Protein AF-A0A151IDG9-F1 (afdb_monomer)

Foldseek 3Di:
DVVVPVVVVVVVVVVVVVCVVVVVVVPPPPQADPVRDGPVVVVVVVVVVVVVVVVVVPDDDPDDDDVVVVVCVVPDDDDDPLRVLQVVCVVPPDDDDVNVVVNVVSD

Nearest PDB structures (foldseek):
  6axg-assembly1_A  TM=7.063E-01  e=1.503E+00  Homo sapiens
  6axg-assembly5_I  TM=5.667E-01  e=9.723E-01  Homo sapiens

pLDDT: mean 75.85, std 20.35, range [29.95, 96.38]

Solvent-accessible surface area (backbone atoms only — not comparable to full-atom values): 6541 Å² total; per-residue (Å²): 117,88,69,51,64,78,47,43,57,54,54,51,49,52,48,57,60,68,47,42,79,51,49,68,59,64,49,68,78,60,30,46,41,99,85,70,45,74,32,61,69,52,47,49,58,47,51,50,57,54,48,55,52,51,54,61,71,66,59,77,76,95,63,88,86,55,67,68,61,52,52,54,56,76,68,49,84,84,71,51,75,61,57,49,51,50,54,48,42,73,78,51,66,61,89,49,69,72,45,49,51,51,56,59,76,68,108

InterPro domains:
  IPR008937 Ras-like guanine nucleotide exchange factor [PTHR23113] (31-100)
  IPR023578 Ras guanine nucleotide exchange factor domain superfamily [SSF48366] (33-105)
  IPR036964 Ras guanine-nucleotide exchange factor, catalytic domain superfamily [G3DSA:1.10.840.10] (13-106)

Mean predicted aligned error: 11.33 Å

Secondary structure (DSSP, 8-state):
-TTTHHHHHHHHHHHHHHSHHHHHHHHHTTSB-TTS-B-HHHHHHHHHHHHHHHHHHHPPP-S---HHHHHHHHTS----HHHHHHHHHHHS---SHHHHHHHHHT-

Radius of gyration: 21.86 Å; Cα contacts (8 Å, |Δi|>4): 27; chains: 1; bounding box: 41×47×49 Å

Organism: NCBI:txid456900

Structure (mmCIF, N/CA/C/O backbone):
data_AF-A0A151IDG9-F1
#
_entry.id   AF-A0A151IDG9-F1
#
loop_
_atom_site.group_PDB
_atom_site.id
_atom_site.type_symbol
_atom_site.label_atom_id
_atom_site.label_alt_id
_atom_site.label_comp_id
_atom_site.label_asym_id
_atom_site.label_entity_id
_atom_site.label_seq_id
_atom_site.pdbx_PDB_ins_code
_atom_site.Cartn_x
_atom_site.Cartn_y
_atom_site.Cartn_z
_atom_site.occupancy
_atom_site.B_iso_or_equiv
_atom_site.auth_seq_id
_atom_site.auth_comp_id
_atom_site.auth_asym_id
_atom_site.auth_atom_id
_atom_site.pdbx_PDB_model_num
ATOM 1 N N . MET A 1 1 ? 0.606 -13.137 7.776 1.00 33.97 1 MET A N 1
ATOM 2 C CA . MET A 1 1 ? 1.666 -12.263 7.224 1.00 33.97 1 MET A CA 1
ATOM 3 C C . MET A 1 1 ? 1.915 -12.441 5.723 1.00 33.97 1 MET A C 1
ATOM 5 O O . MET A 1 1 ? 1.900 -11.435 5.036 1.00 33.97 1 MET A O 1
ATOM 9 N N . ALA A 1 2 ? 2.037 -13.650 5.155 1.00 31.14 2 ALA A N 1
ATOM 10 C CA . ALA A 1 2 ? 2.364 -13.825 3.720 1.00 31.14 2 ALA A CA 1
ATOM 11 C C . ALA A 1 2 ? 1.308 -13.350 2.680 1.00 31.14 2 ALA A C 1
ATOM 13 O O . ALA A 1 2 ? 1.574 -13.381 1.481 1.00 31.14 2 ALA A O 1
ATOM 14 N N . LEU A 1 3 ? 0.116 -12.917 3.110 1.00 29.95 3 LEU A N 1
ATOM 15 C CA . LEU A 1 3 ? -0.919 -12.346 2.232 1.00 29.95 3 LEU A CA 1
ATOM 16 C C . LEU A 1 3 ? -0.805 -10.823 2.054 1.00 29.95 3 LEU A C 1
ATOM 18 O O . LEU A 1 3 ? -1.412 -10.297 1.129 1.00 29.95 3 LEU A O 1
ATOM 22 N N . PHE A 1 4 ? -0.032 -10.123 2.894 1.00 31.25 4 PHE A N 1
ATOM 23 C CA . PHE A 1 4 ? 0.077 -8.661 2.827 1.00 31.25 4 PHE A CA 1
ATOM 24 C C . PHE A 1 4 ? 0.910 -8.193 1.621 1.00 31.25 4 PHE A C 1
ATOM 26 O O . PHE A 1 4 ? 0.440 -7.350 0.865 1.00 31.25 4 PHE A O 1
ATOM 33 N N . ASP A 1 5 ? 2.081 -8.785 1.353 1.00 36.97 5 ASP A N 1
ATOM 34 C CA . ASP A 1 5 ? 2.979 -8.316 0.276 1.00 36.97 5 ASP A CA 1
ATOM 35 C C . ASP A 1 5 ? 2.382 -8.434 -1.133 1.00 36.97 5 ASP A C 1
ATOM 37 O O . ASP A 1 5 ? 2.501 -7.523 -1.954 1.00 36.97 5 ASP A O 1
ATOM 41 N N . ARG A 1 6 ? 1.684 -9.539 -1.428 1.00 42.84 6 ARG A N 1
ATOM 42 C CA . ARG A 1 6 ? 1.067 -9.753 -2.751 1.00 42.84 6 ARG A CA 1
ATOM 43 C C . ARG A 1 6 ? -0.201 -8.906 -2.969 1.00 42.84 6 ARG A C 1
ATOM 45 O O . ARG A 1 6 ? -0.712 -8.860 -4.082 1.00 42.84 6 ARG A O 1
ATOM 52 N N . TYR A 1 7 ? -0.674 -8.219 -1.930 1.00 36.56 7 TYR A N 1
ATOM 53 C CA . TYR A 1 7 ? -1.791 -7.274 -1.967 1.00 36.56 7 TYR A CA 1
ATOM 54 C C . TYR A 1 7 ? -1.339 -5.817 -1.934 1.00 36.56 7 TYR A C 1
ATOM 56 O O . TYR A 1 7 ? -1.854 -4.996 -2.696 1.00 36.56 7 TYR A O 1
ATOM 64 N N . LEU A 1 8 ? -0.301 -5.519 -1.148 1.00 39.78 8 LEU A N 1
ATOM 65 C CA . LEU A 1 8 ? 0.428 -4.263 -1.256 1.00 39.78 8 LEU A C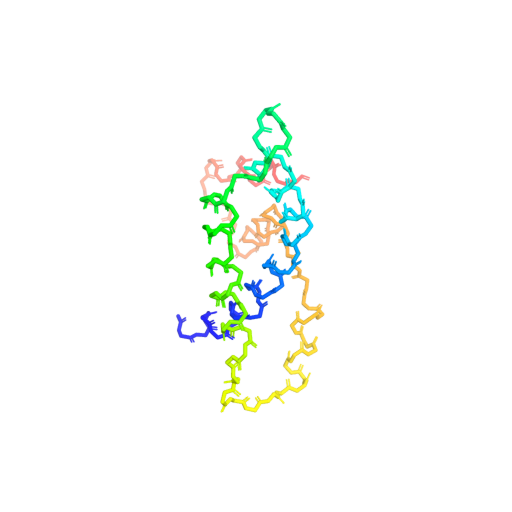A 1
ATOM 66 C C . LEU A 1 8 ? 0.949 -4.052 -2.677 1.00 39.78 8 LEU A C 1
ATOM 68 O O . LEU A 1 8 ? 0.988 -2.914 -3.100 1.00 39.78 8 LEU A O 1
ATOM 72 N N . GLY A 1 9 ? 1.249 -5.089 -3.464 1.00 41.22 9 GLY A N 1
ATOM 73 C CA . GLY A 1 9 ? 1.568 -4.913 -4.887 1.00 41.22 9 GLY A CA 1
ATOM 74 C C . GLY A 1 9 ? 0.535 -4.080 -5.671 1.00 41.22 9 GLY A C 1
ATOM 75 O O . GLY A 1 9 ? 0.928 -3.260 -6.494 1.00 41.22 9 GLY A O 1
ATOM 76 N N . ALA A 1 10 ? -0.767 -4.223 -5.386 1.00 41.88 10 ALA A N 1
ATOM 77 C CA . ALA A 1 10 ? -1.815 -3.405 -6.003 1.00 41.88 10 ALA A CA 1
ATOM 78 C C . ALA A 1 10 ? -1.939 -2.028 -5.330 1.00 41.88 10 ALA A C 1
ATOM 80 O O . ALA A 1 10 ? -1.918 -1.011 -6.018 1.00 41.88 10 ALA A O 1
ATOM 81 N N . CYS A 1 11 ? -1.974 -1.973 -3.993 1.00 39.47 11 CYS A N 1
ATOM 82 C CA . CYS A 1 11 ? -2.096 -0.704 -3.267 1.00 39.47 11 CYS A CA 1
ATOM 83 C C . CYS A 1 11 ? -0.872 0.209 -3.438 1.00 39.47 11 CYS A C 1
ATOM 85 O O . CYS A 1 11 ? -1.029 1.415 -3.519 1.00 39.47 11 CYS A O 1
ATOM 87 N N . VAL A 1 12 ? 0.344 -0.332 -3.534 1.00 43.41 12 VAL A N 1
ATOM 88 C CA . VAL A 1 12 ? 1.581 0.408 -3.837 1.00 43.41 12 VAL A CA 1
ATOM 89 C C . VAL A 1 12 ? 1.569 0.882 -5.287 1.00 43.41 12 VAL A C 1
ATOM 91 O O . VAL A 1 12 ? 2.028 1.985 -5.557 1.00 43.41 12 VAL A O 1
ATOM 94 N N . TYR A 1 13 ? 1.006 0.112 -6.222 1.00 47.25 13 TYR A N 1
ATOM 95 C CA . TYR A 1 13 ? 0.845 0.563 -7.605 1.00 47.25 13 TYR A CA 1
ATOM 96 C C . TYR A 1 13 ? -0.153 1.732 -7.703 1.00 47.25 13 TYR A C 1
ATOM 98 O O . TYR A 1 13 ? 0.162 2.747 -8.329 1.00 47.25 13 TYR A O 1
ATOM 106 N N . ASP A 1 14 ? -1.301 1.652 -7.022 1.00 42.62 14 ASP A N 1
ATOM 107 C CA . ASP A 1 14 ? -2.274 2.754 -6.933 1.00 42.62 14 ASP A CA 1
ATOM 108 C C . ASP A 1 14 ? -1.745 3.947 -6.121 1.00 42.62 14 ASP A C 1
ATOM 110 O O . ASP A 1 14 ? -1.946 5.091 -6.519 1.00 42.62 14 ASP A O 1
ATOM 114 N N . VAL A 1 15 ? -0.993 3.737 -5.036 1.00 44.66 15 VAL A N 1
ATOM 115 C CA . VAL A 1 15 ? -0.324 4.817 -4.286 1.00 44.66 15 VAL A CA 1
ATOM 116 C C . VAL A 1 15 ? 0.728 5.503 -5.157 1.00 44.66 15 VAL A C 1
ATOM 118 O O . VAL A 1 15 ? 0.702 6.719 -5.287 1.00 44.66 15 VAL A O 1
ATOM 121 N N . VAL A 1 16 ? 1.606 4.768 -5.845 1.00 46.81 16 VAL A N 1
ATOM 122 C CA . VAL A 1 16 ? 2.649 5.374 -6.695 1.00 46.81 16 VAL A CA 1
ATOM 123 C C . VAL A 1 16 ? 2.054 6.075 -7.925 1.00 46.81 16 VAL A C 1
ATOM 125 O O . VAL A 1 16 ? 2.553 7.129 -8.327 1.00 46.81 16 VAL A O 1
ATOM 128 N N . THR A 1 17 ? 0.960 5.566 -8.501 1.00 49.16 17 THR A N 1
ATOM 129 C CA . THR A 1 17 ? 0.262 6.250 -9.608 1.00 49.16 17 THR A CA 1
ATOM 130 C C . THR A 1 17 ? -0.614 7.420 -9.142 1.00 49.16 17 THR A C 1
ATOM 132 O O . THR A 1 17 ? -0.692 8.421 -9.852 1.00 49.16 17 THR A O 1
ATOM 135 N N . SER A 1 18 ? -1.187 7.388 -7.934 1.00 48.19 18 SER A N 1
ATOM 136 C CA . SER A 1 18 ? -1.915 8.527 -7.344 1.00 48.19 18 SER A CA 1
ATOM 137 C C . SER A 1 18 ? -1.000 9.596 -6.729 1.00 48.19 18 SER A C 1
ATOM 139 O O . SER A 1 18 ? -1.390 10.762 -6.675 1.00 48.19 18 SER A O 1
ATOM 141 N N . GLN A 1 19 ? 0.250 9.266 -6.375 1.00 44.94 19 GLN A N 1
ATOM 142 C CA . GLN A 1 19 ? 1.309 10.241 -6.068 1.00 44.94 19 GLN A CA 1
ATOM 143 C C . GLN A 1 19 ? 1.939 10.866 -7.332 1.00 44.94 19 GLN A C 1
ATOM 145 O O . GLN A 1 19 ? 2.626 11.887 -7.233 1.00 44.94 19 GLN A O 1
ATOM 150 N N . TRP A 1 20 ? 1.699 10.313 -8.528 1.00 52.84 20 TRP A N 1
ATOM 151 C CA . TRP A 1 20 ? 2.260 10.800 -9.800 1.00 52.84 20 TRP A CA 1
ATOM 152 C C . TRP A 1 20 ? 1.979 12.288 -10.133 1.00 52.84 20 TRP A C 1
ATOM 154 O O . TRP A 1 20 ? 2.878 12.946 -10.667 1.00 52.84 20 TRP A O 1
ATOM 164 N N . PRO A 1 21 ? 0.832 12.904 -9.760 1.00 46.84 21 PRO A N 1
ATOM 165 C CA . PRO A 1 21 ? 0.618 14.356 -9.869 1.00 46.84 21 PRO A CA 1
ATOM 166 C C . PRO A 1 21 ? 1.598 15.205 -9.033 1.00 46.84 21 PRO A C 1
ATOM 168 O O . PRO A 1 21 ? 1.701 16.422 -9.224 1.00 46.84 21 PRO A O 1
ATOM 171 N N . GLY A 1 22 ? 2.310 14.586 -8.085 1.00 44.81 22 GLY A N 1
ATOM 172 C CA . GLY A 1 22 ? 3.425 15.176 -7.348 1.00 44.81 22 GLY A CA 1
ATOM 173 C C . GLY A 1 22 ? 4.745 15.140 -8.121 1.00 44.81 22 GLY A C 1
ATOM 174 O O . GLY A 1 22 ? 5.515 16.098 -8.032 1.00 44.81 22 GLY A O 1
ATOM 175 N N . LEU A 1 23 ? 4.984 14.108 -8.943 1.00 50.72 23 LEU A N 1
ATOM 176 C CA . LEU A 1 23 ? 6.212 13.991 -9.737 1.00 50.72 23 LEU A CA 1
ATOM 177 C C . LEU A 1 23 ? 6.343 15.181 -10.696 1.00 50.72 23 LEU A C 1
ATOM 179 O O . LEU A 1 23 ? 7.366 15.854 -10.688 1.00 50.72 23 LEU A O 1
ATOM 183 N N . HIS A 1 24 ? 5.273 15.545 -11.412 1.00 51.78 24 HIS A N 1
ATOM 184 C CA . HIS A 1 24 ? 5.269 16.705 -12.317 1.00 51.78 24 HIS A CA 1
ATOM 185 C C . HIS A 1 24 ? 5.662 18.032 -11.630 1.00 51.78 24 HIS A C 1
ATOM 187 O O . HIS A 1 24 ? 6.304 18.879 -12.245 1.00 51.78 24 HIS A O 1
ATOM 193 N N . ARG A 1 25 ? 5.359 18.196 -10.331 1.00 48.56 25 ARG A N 1
ATOM 194 C CA . ARG A 1 25 ? 5.783 19.361 -9.526 1.00 48.56 25 ARG A CA 1
ATOM 195 C C . ARG A 1 25 ? 7.210 19.249 -8.979 1.00 48.56 25 ARG A C 1
ATOM 197 O O . ARG A 1 25 ? 7.899 20.264 -8.890 1.00 48.56 25 ARG A O 1
ATOM 204 N N . ALA A 1 26 ? 7.664 18.043 -8.639 1.00 48.47 26 ALA A N 1
ATOM 205 C CA . ALA A 1 26 ? 9.048 17.787 -8.233 1.00 48.47 26 ALA A CA 1
ATOM 206 C C . ALA A 1 26 ? 10.048 17.976 -9.394 1.00 48.47 26 ALA A C 1
ATOM 208 O O . ALA A 1 26 ? 11.201 18.342 -9.161 1.00 48.47 26 ALA A O 1
ATOM 209 N N . LEU A 1 27 ? 9.594 17.760 -10.633 1.00 52.00 27 LEU A N 1
ATOM 210 C CA . LEU A 1 27 ? 10.378 17.915 -11.858 1.00 52.00 27 LEU A CA 1
ATOM 211 C C . LEU A 1 27 ? 10.750 19.377 -12.163 1.00 52.00 27 LEU A C 1
ATOM 213 O O . LEU A 1 27 ? 11.915 19.677 -12.415 1.00 52.00 27 LEU A O 1
ATOM 217 N N . ASP A 1 28 ? 9.791 20.304 -12.144 1.00 56.31 28 ASP A N 1
ATOM 218 C CA . ASP A 1 28 ? 9.998 21.612 -12.788 1.00 56.31 28 ASP A CA 1
ATOM 219 C C . ASP A 1 28 ? 10.892 22.586 -11.986 1.00 56.31 28 ASP A C 1
ATOM 221 O O . ASP A 1 28 ? 11.643 23.373 -12.562 1.00 56.31 28 ASP A O 1
ATOM 225 N N . THR A 1 29 ? 10.887 22.509 -10.649 1.00 57.09 29 THR A N 1
ATOM 226 C CA . THR A 1 29 ? 11.540 23.521 -9.785 1.00 57.09 29 THR A CA 1
ATOM 227 C C . THR A 1 29 ? 13.008 23.257 -9.431 1.00 57.09 29 THR A C 1
ATOM 229 O O . THR A 1 29 ? 13.656 24.145 -8.882 1.00 57.09 29 THR A O 1
ATOM 232 N N . ARG A 1 30 ? 13.562 22.066 -9.713 1.00 66.75 30 ARG A N 1
ATOM 233 C CA . ARG A 1 30 ? 14.956 21.708 -9.340 1.00 66.75 30 ARG A CA 1
ATOM 234 C C .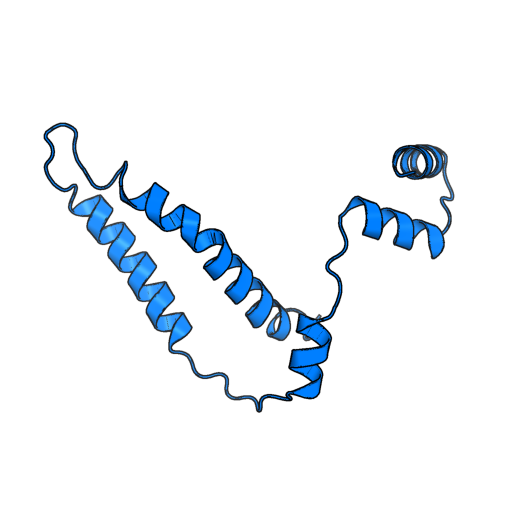 ARG A 1 30 ? 15.837 21.207 -10.488 1.00 66.75 30 ARG A C 1
ATOM 236 O O . ARG A 1 30 ? 17.030 20.988 -10.280 1.00 66.75 30 ARG A O 1
ATOM 243 N N . ILE A 1 31 ? 15.277 21.035 -11.686 1.00 75.00 31 ILE A N 1
ATOM 244 C CA . ILE A 1 31 ? 16.023 20.625 -12.889 1.00 75.00 31 ILE A CA 1
ATOM 245 C C . ILE A 1 31 ? 16.623 21.835 -13.622 1.00 75.00 31 ILE A C 1
ATOM 247 O O . ILE A 1 31 ? 17.566 21.674 -14.389 1.00 75.00 31 ILE A O 1
ATOM 251 N N . LYS A 1 32 ? 16.144 23.055 -13.358 1.00 82.06 32 LYS A N 1
ATOM 252 C CA . LYS A 1 32 ? 16.705 24.301 -13.900 1.00 82.06 32 LYS A CA 1
ATOM 253 C C . LYS A 1 32 ? 17.631 24.962 -12.875 1.00 82.06 32 LYS A C 1
ATOM 255 O O . LYS A 1 32 ? 17.306 25.052 -11.694 1.00 82.06 32 LYS A O 1
ATOM 260 N N . LEU A 1 33 ? 18.792 25.414 -13.335 1.00 85.38 33 LEU A N 1
ATOM 261 C CA . LEU A 1 33 ? 19.700 26.295 -12.605 1.00 85.38 33 LEU A CA 1
ATOM 262 C C . LEU A 1 33 ? 19.161 27.743 -12.623 1.00 85.38 33 LEU A C 1
ATOM 264 O O . LEU A 1 33 ? 18.363 28.079 -13.500 1.00 85.38 33 LEU A O 1
ATOM 268 N N . PRO A 1 34 ? 19.620 28.640 -11.726 1.00 87.19 34 PRO A N 1
ATOM 269 C CA . PRO A 1 34 ? 19.179 30.043 -11.704 1.00 87.19 34 PRO A CA 1
ATOM 270 C C . PRO A 1 34 ? 19.446 30.829 -13.001 1.00 87.19 34 PRO A C 1
ATOM 272 O O . PRO A 1 34 ? 18.785 31.827 -13.257 1.00 87.19 34 PRO A O 1
ATOM 275 N N . ASN A 1 35 ? 20.388 30.375 -13.834 1.00 87.19 35 ASN A N 1
ATOM 276 C CA . ASN A 1 35 ? 20.676 30.928 -15.164 1.00 87.19 35 ASN A CA 1
ATOM 277 C C . ASN A 1 35 ? 19.784 30.342 -16.285 1.00 87.19 35 ASN A C 1
ATOM 279 O O . ASN A 1 35 ? 20.059 30.557 -17.461 1.00 87.19 35 ASN A O 1
ATOM 283 N N . GLY A 1 36 ? 18.761 29.551 -15.944 1.00 83.38 36 GLY A N 1
ATOM 284 C CA . GLY A 1 36 ? 17.856 28.897 -16.894 1.00 83.38 36 GLY A CA 1
ATOM 285 C C . GLY A 1 36 ? 18.405 27.628 -17.559 1.00 83.38 36 GLY A C 1
ATOM 286 O O . GLY A 1 36 ? 17.644 26.923 -18.220 1.00 83.38 36 GLY A O 1
ATOM 287 N N . HIS A 1 37 ? 19.687 27.290 -17.377 1.00 86.94 37 HIS A N 1
ATOM 288 C CA . HIS A 1 37 ? 20.271 26.063 -17.931 1.00 86.94 37 HIS A CA 1
ATOM 289 C C . HIS A 1 37 ? 19.795 24.817 -17.171 1.00 86.94 37 HIS A C 1
ATOM 291 O O . HIS A 1 37 ? 19.406 24.884 -16.006 1.00 86.94 37 HIS A O 1
ATOM 297 N N . ILE A 1 38 ? 19.873 23.648 -17.809 1.00 87.50 38 ILE A N 1
ATOM 298 C CA . ILE A 1 38 ? 19.541 22.371 -17.167 1.00 87.50 38 ILE A CA 1
ATOM 299 C C . ILE A 1 38 ? 20.657 21.967 -16.192 1.00 87.50 38 ILE A C 1
ATOM 301 O O . ILE A 1 38 ? 21.837 21.927 -16.539 1.00 87.50 38 ILE A O 1
ATOM 305 N N . ASN A 1 39 ? 20.273 21.612 -14.968 1.00 88.19 39 ASN A N 1
ATOM 306 C CA . ASN A 1 39 ? 21.120 20.916 -14.011 1.00 88.19 39 ASN A CA 1
ATOM 307 C C . ASN A 1 39 ? 21.196 19.434 -14.409 1.00 88.19 39 ASN A C 1
ATOM 309 O O . ASN A 1 39 ? 20.345 18.629 -14.022 1.00 88.19 39 ASN A O 1
ATOM 313 N N . PHE A 1 40 ? 22.212 19.083 -15.200 1.00 87.25 40 PHE A N 1
ATOM 314 C CA . PHE A 1 40 ? 22.404 17.724 -15.714 1.00 87.25 40 PHE A CA 1
ATOM 315 C C . PHE A 1 40 ? 22.501 16.662 -14.613 1.00 87.25 40 PHE A C 1
ATOM 317 O O . PHE A 1 40 ? 21.948 15.582 -14.784 1.00 87.25 40 PHE A O 1
ATOM 324 N N . GLU A 1 41 ? 23.116 16.967 -13.466 1.00 87.44 41 GLU A N 1
ATOM 325 C CA . GLU A 1 41 ? 23.199 16.027 -12.340 1.00 87.44 41 GLU A CA 1
ATOM 326 C C . GLU A 1 41 ? 21.807 15.732 -11.763 1.00 87.44 41 GLU A C 1
ATOM 328 O O . GLU A 1 41 ? 21.444 14.574 -11.560 1.00 87.44 41 GLU A O 1
ATOM 333 N N . LYS A 1 42 ? 20.970 16.760 -11.565 1.00 84.50 42 LYS A N 1
ATOM 334 C CA . LYS A 1 42 ? 19.590 16.569 -11.083 1.00 84.50 42 LYS A CA 1
ATOM 335 C C . LYS A 1 42 ? 18.699 15.872 -12.107 1.00 84.50 42 LYS A C 1
ATOM 337 O O . LYS A 1 42 ? 17.913 15.007 -11.727 1.00 84.50 42 LYS A O 1
ATOM 342 N N . PHE A 1 43 ? 18.853 16.200 -13.387 1.00 84.56 43 PHE A N 1
ATOM 343 C CA . PHE A 1 43 ? 18.170 15.505 -14.476 1.00 84.56 43 PHE A CA 1
ATOM 344 C C . PHE A 1 43 ? 18.561 14.019 -14.540 1.00 84.56 43 PHE A C 1
ATOM 346 O O . PHE A 1 43 ? 17.699 13.155 -14.680 1.00 84.56 43 PHE A O 1
ATOM 353 N N . TRP A 1 44 ? 19.846 13.703 -14.374 1.00 85.50 44 TRP A N 1
ATOM 354 C CA . TRP A 1 44 ? 20.362 12.335 -14.407 1.00 85.50 44 TRP A CA 1
ATOM 355 C C . TRP A 1 44 ? 19.947 11.506 -13.185 1.00 85.50 44 TRP A C 1
ATOM 357 O O . TRP A 1 44 ? 19.553 10.349 -13.332 1.00 85.50 44 TRP A O 1
ATOM 367 N N . GLN A 1 45 ? 19.961 12.099 -11.985 1.00 83.06 45 GLN A N 1
ATOM 368 C CA . GLN A 1 45 ? 19.446 11.469 -10.761 1.00 83.06 45 GLN A CA 1
ATOM 369 C C . GLN A 1 45 ? 17.974 11.062 -10.912 1.00 83.06 45 GLN A C 1
ATOM 371 O O . GLN A 1 45 ? 17.611 9.932 -10.592 1.00 83.06 45 GLN A O 1
ATOM 376 N N . LEU A 1 46 ? 17.148 11.951 -11.467 1.00 81.12 46 LEU A N 1
ATOM 377 C CA . LEU A 1 46 ? 15.766 11.641 -11.817 1.00 81.12 46 LEU A CA 1
ATOM 378 C C . LEU A 1 46 ? 15.677 10.531 -12.875 1.00 81.12 46 LEU A C 1
ATOM 380 O O . LEU A 1 46 ? 14.885 9.605 -12.717 1.00 81.12 46 LEU A O 1
ATOM 384 N N . ALA A 1 47 ? 16.441 10.633 -13.967 1.00 79.69 47 ALA A N 1
ATOM 385 C CA . ALA A 1 47 ? 16.367 9.680 -15.073 1.00 79.69 47 ALA A CA 1
ATOM 386 C C . ALA A 1 47 ? 16.616 8.240 -14.595 1.00 79.69 47 ALA A C 1
ATOM 388 O O . ALA A 1 47 ? 15.928 7.323 -15.042 1.00 79.69 47 ALA A O 1
ATOM 389 N N . LYS A 1 48 ? 17.517 8.049 -13.620 1.00 82.06 48 LYS A N 1
ATOM 390 C CA . LYS A 1 48 ? 17.712 6.769 -12.919 1.00 82.06 48 LYS A CA 1
ATOM 391 C C . LYS A 1 48 ? 16.448 6.307 -12.189 1.00 82.06 48 LYS A C 1
ATOM 393 O O . LYS A 1 48 ? 15.954 5.229 -12.496 1.00 82.06 48 LYS A O 1
ATOM 398 N N . GLN A 1 49 ? 15.877 7.140 -11.315 1.00 78.88 49 GLN A N 1
ATOM 399 C CA . GLN A 1 49 ? 14.656 6.813 -10.556 1.00 78.88 49 GLN A CA 1
ATOM 400 C C . GLN A 1 49 ? 13.470 6.453 -11.469 1.00 78.88 49 GLN A C 1
ATOM 402 O O . GLN A 1 49 ? 12.736 5.501 -11.208 1.00 78.88 49 GLN A O 1
ATOM 407 N N . VAL A 1 50 ? 13.298 7.183 -12.576 1.00 79.12 50 VAL A N 1
ATOM 408 C CA . VAL A 1 50 ? 12.263 6.891 -13.580 1.00 79.12 50 VAL A CA 1
ATOM 409 C C . VAL A 1 50 ? 12.556 5.578 -14.313 1.00 79.12 50 VAL A C 1
ATOM 411 O O . VAL A 1 50 ? 11.634 4.804 -14.557 1.00 79.12 50 VAL A O 1
ATOM 414 N N . THR A 1 51 ? 13.821 5.287 -14.628 1.00 78.25 51 THR A N 1
ATOM 415 C CA . THR A 1 51 ? 14.224 4.030 -15.285 1.00 78.25 51 THR A CA 1
ATOM 416 C C . THR A 1 51 ? 13.997 2.817 -14.379 1.00 78.25 51 THR A C 1
ATOM 418 O O . THR A 1 51 ? 13.448 1.817 -14.837 1.00 78.25 51 THR A O 1
ATOM 421 N N . GLU A 1 52 ? 14.342 2.914 -13.093 1.00 78.25 52 GLU A N 1
ATOM 422 C CA . GLU A 1 52 ? 14.075 1.879 -12.082 1.00 78.25 52 GLU A CA 1
ATOM 423 C C . GLU A 1 52 ? 12.569 1.600 -11.955 1.00 78.25 52 GLU A C 1
ATOM 425 O O . GLU A 1 52 ? 12.138 0.447 -12.025 1.00 78.25 52 GLU A O 1
ATOM 430 N N . PHE A 1 53 ? 11.744 2.651 -11.888 1.00 77.62 53 PHE A N 1
ATOM 431 C CA . PHE A 1 53 ? 10.287 2.513 -11.865 1.00 77.62 53 PHE A CA 1
ATOM 432 C C . PHE A 1 53 ? 9.722 1.871 -13.146 1.00 77.62 53 PHE A C 1
ATOM 434 O O . PHE A 1 53 ? 8.843 1.008 -13.075 1.00 77.62 53 PHE A O 1
ATOM 441 N N . ILE A 1 54 ? 10.235 2.247 -14.325 1.00 79.44 54 ILE A N 1
ATOM 442 C CA . ILE A 1 54 ? 9.848 1.627 -15.602 1.00 79.44 54 ILE A CA 1
ATOM 443 C C . ILE A 1 54 ? 10.219 0.139 -15.617 1.00 79.44 54 ILE A C 1
ATOM 445 O O . ILE A 1 54 ? 9.400 -0.674 -16.048 1.00 79.44 54 ILE A O 1
ATOM 449 N N . ALA A 1 55 ? 11.402 -0.230 -15.118 1.00 81.81 55 ALA A N 1
ATOM 450 C CA . ALA A 1 55 ? 11.833 -1.621 -15.035 1.00 81.81 55 ALA A CA 1
ATOM 451 C C . ALA A 1 55 ? 10.899 -2.449 -14.137 1.00 81.81 55 ALA A C 1
ATOM 453 O O 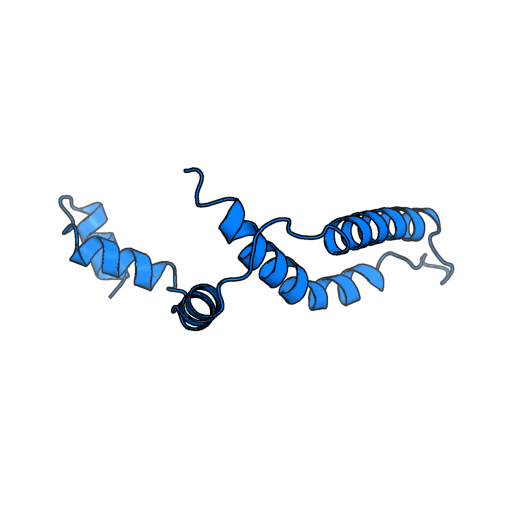. ALA A 1 55 ? 10.437 -3.510 -14.555 1.00 81.81 55 ALA A O 1
ATOM 454 N N . TRP A 1 56 ? 10.529 -1.943 -12.953 1.00 82.25 56 TRP A N 1
ATOM 455 C CA . TRP A 1 56 ? 9.562 -2.617 -12.074 1.00 82.25 56 TRP A CA 1
ATOM 456 C C . TRP A 1 56 ? 8.174 -2.752 -12.708 1.00 82.25 56 TRP A C 1
ATOM 458 O O . TRP A 1 56 ? 7.550 -3.804 -12.590 1.00 82.25 56 TRP A O 1
ATOM 468 N N . LYS A 1 57 ? 7.708 -1.739 -13.448 1.00 76.75 57 LYS A N 1
ATOM 469 C CA . LYS A 1 57 ? 6.428 -1.791 -14.175 1.00 76.75 57 LYS A CA 1
ATOM 470 C C . LYS A 1 57 ? 6.403 -2.846 -15.293 1.00 76.75 57 LYS A C 1
ATOM 472 O O . LYS A 1 57 ? 5.326 -3.321 -15.648 1.00 76.75 57 LYS A O 1
ATOM 477 N N . GLN A 1 58 ? 7.556 -3.206 -15.859 1.00 78.62 58 GLN A N 1
ATOM 478 C CA . GLN A 1 58 ? 7.666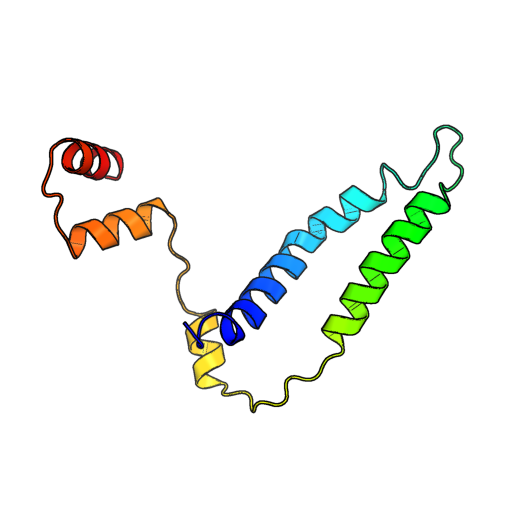 -4.234 -16.904 1.00 78.62 58 GLN A CA 1
ATOM 479 C C . GLN A 1 58 ? 7.690 -5.671 -16.355 1.00 78.62 58 GLN A C 1
ATOM 481 O O . GLN A 1 58 ? 7.547 -6.614 -17.134 1.00 78.62 58 GLN A O 1
ATOM 486 N N . VAL A 1 59 ? 7.844 -5.866 -15.040 1.00 84.31 59 VAL A N 1
ATOM 487 C CA . VAL A 1 59 ? 7.850 -7.204 -14.431 1.00 84.31 59 VAL A CA 1
ATOM 488 C C . VAL A 1 59 ? 6.463 -7.841 -14.548 1.00 84.31 59 VAL A C 1
ATOM 490 O O . VAL A 1 59 ? 5.480 -7.364 -13.979 1.00 84.31 59 VAL A O 1
ATOM 493 N N . ALA A 1 60 ? 6.380 -8.959 -15.270 1.00 83.00 60 ALA A N 1
ATOM 494 C CA . ALA A 1 60 ? 5.152 -9.735 -15.376 1.00 83.00 60 ALA A CA 1
ATOM 495 C C . ALA A 1 60 ? 4.838 -10.450 -14.051 1.00 83.00 60 ALA A C 1
ATOM 497 O O . ALA A 1 60 ? 5.686 -11.137 -13.483 1.00 83.00 60 ALA A O 1
ATOM 498 N N . CYS A 1 61 ? 3.594 -10.339 -13.582 1.00 80.94 61 CYS A N 1
ATOM 499 C CA . CYS A 1 61 ? 3.104 -11.144 -12.466 1.00 80.94 61 CYS A CA 1
ATOM 500 C C . CYS A 1 61 ? 2.955 -12.612 -12.922 1.00 80.94 61 CYS A C 1
ATOM 502 O O . CYS A 1 61 ? 2.178 -12.858 -13.845 1.00 80.94 61 CYS A O 1
ATOM 504 N N . PRO A 1 62 ? 3.634 -13.593 -12.295 1.00 85.94 62 PRO A N 1
ATOM 505 C CA . PRO A 1 62 ? 3.588 -14.997 -12.718 1.00 85.94 62 PRO A CA 1
ATOM 506 C C . PRO A 1 62 ? 2.355 -15.752 -12.184 1.00 85.94 62 PRO A C 1
ATOM 508 O O . PRO A 1 62 ? 2.320 -16.979 -12.215 1.00 85.94 62 PRO A O 1
ATOM 511 N N . PHE A 1 63 ? 1.356 -15.037 -11.657 1.00 88.44 63 PHE A N 1
ATOM 512 C CA . PHE A 1 63 ? 0.146 -15.605 -11.067 1.00 88.44 63 PHE A CA 1
ATOM 513 C C . PHE A 1 63 ? -1.084 -15.225 -11.890 1.00 88.44 63 PHE A C 1
ATOM 515 O O . PHE A 1 63 ? -1.210 -14.090 -12.356 1.00 88.44 63 PHE A O 1
ATOM 522 N N . GLU A 1 64 ? -2.009 -16.170 -12.042 1.00 91.44 64 GLU A N 1
ATOM 523 C CA . GLU A 1 64 ? -3.258 -15.945 -12.764 1.00 91.44 64 GLU A CA 1
ATOM 524 C C . GLU A 1 64 ? -4.125 -14.876 -12.077 1.00 91.44 64 GLU A C 1
ATOM 526 O O . GLU A 1 64 ? -4.240 -14.813 -10.849 1.00 91.44 64 GLU A O 1
ATOM 531 N N . LYS A 1 65 ? -4.760 -14.020 -12.884 1.00 86.81 65 LYS A N 1
ATOM 532 C CA . LYS A 1 65 ? -5.680 -12.988 -12.401 1.00 86.81 65 LYS A CA 1
ATOM 533 C C . LYS A 1 65 ? -7.053 -13.597 -12.139 1.00 86.81 65 LYS A C 1
ATOM 535 O O . LYS A 1 65 ? -7.739 -13.984 -13.078 1.00 86.81 65 LYS A O 1
ATOM 540 N N . ASN A 1 66 ? -7.505 -13.582 -10.888 1.00 89.38 66 ASN A N 1
ATOM 541 C CA . ASN A 1 66 ? -8.891 -13.909 -10.559 1.00 89.38 66 ASN A CA 1
ATOM 542 C C . ASN A 1 66 ? -9.762 -12.631 -10.624 1.00 89.38 66 ASN A C 1
ATOM 544 O O . ASN A 1 66 ? -9.635 -11.774 -9.745 1.00 89.38 66 ASN A O 1
ATOM 548 N N . PRO A 1 67 ? -10.658 -12.478 -11.620 1.00 89.12 67 PRO A N 1
ATOM 549 C CA . PRO A 1 67 ? -11.422 -11.244 -11.809 1.00 89.12 67 PRO A CA 1
ATOM 550 C C . PRO A 1 67 ? -12.445 -10.989 -10.695 1.00 89.12 67 PRO A C 1
ATOM 552 O O . PRO A 1 67 ? -12.723 -9.833 -10.391 1.00 89.12 67 PRO A O 1
ATOM 555 N N . ARG A 1 68 ? -12.975 -12.039 -10.046 1.00 91.88 68 ARG A N 1
ATOM 556 C CA . ARG A 1 68 ? -13.911 -11.889 -8.916 1.00 91.88 68 ARG A CA 1
ATOM 557 C C . ARG A 1 68 ? -13.205 -11.322 -7.691 1.00 91.88 68 ARG A C 1
ATOM 559 O O . ARG A 1 68 ? -13.744 -10.444 -7.029 1.00 91.88 68 ARG A O 1
ATOM 566 N N . VAL A 1 69 ? -11.991 -11.809 -7.428 1.00 87.31 69 VAL A N 1
ATOM 567 C CA . VAL A 1 69 ? -11.132 -11.284 -6.363 1.00 87.31 69 VAL A CA 1
ATOM 568 C C . VAL A 1 69 ? -10.776 -9.830 -6.666 1.00 87.31 69 VAL A C 1
ATOM 570 O O . VAL A 1 69 ? -11.043 -8.979 -5.833 1.00 87.31 69 VAL A O 1
ATOM 573 N N . ILE A 1 70 ? -10.291 -9.513 -7.872 1.00 85.56 70 ILE A N 1
ATOM 574 C CA . ILE A 1 70 ? -9.969 -8.129 -8.272 1.00 85.56 70 ILE A CA 1
ATOM 575 C C . ILE A 1 70 ? -11.166 -7.183 -8.061 1.00 85.56 70 ILE A C 1
ATOM 577 O O . ILE A 1 70 ? -11.014 -6.156 -7.403 1.00 85.56 70 ILE A O 1
ATOM 581 N N . ALA A 1 71 ? -12.358 -7.555 -8.537 1.00 87.62 71 ALA A N 1
ATOM 582 C CA . ALA A 1 71 ? -13.562 -6.737 -8.395 1.00 87.62 71 ALA A CA 1
ATOM 583 C C . ALA A 1 71 ? -13.983 -6.528 -6.928 1.00 87.62 71 ALA A C 1
ATOM 585 O O . ALA A 1 71 ? -14.336 -5.412 -6.553 1.00 87.62 71 ALA A O 1
ATOM 586 N N . PHE A 1 72 ? -13.912 -7.568 -6.087 1.00 89.31 72 PHE A N 1
ATOM 587 C CA . PHE A 1 72 ? -14.224 -7.464 -4.655 1.00 89.31 72 PHE A CA 1
ATOM 588 C C . PHE A 1 72 ? -13.349 -6.418 -3.950 1.00 89.31 72 PHE A C 1
ATOM 590 O O . PHE A 1 72 ? -13.837 -5.649 -3.131 1.00 89.31 72 PHE A O 1
ATOM 597 N N . LEU A 1 73 ? -12.067 -6.357 -4.303 1.00 88.38 73 LEU A N 1
ATOM 598 C CA . LEU A 1 73 ? -11.093 -5.460 -3.679 1.00 88.38 73 LEU A CA 1
ATOM 599 C C . LEU A 1 73 ? -11.256 -4.020 -4.140 1.00 88.38 73 LEU A C 1
ATOM 601 O O . LEU A 1 73 ? -11.215 -3.111 -3.323 1.00 88.38 73 LEU A O 1
ATOM 605 N N . GLN A 1 74 ? -11.470 -3.828 -5.442 1.00 84.69 74 GLN A N 1
ATOM 606 C CA 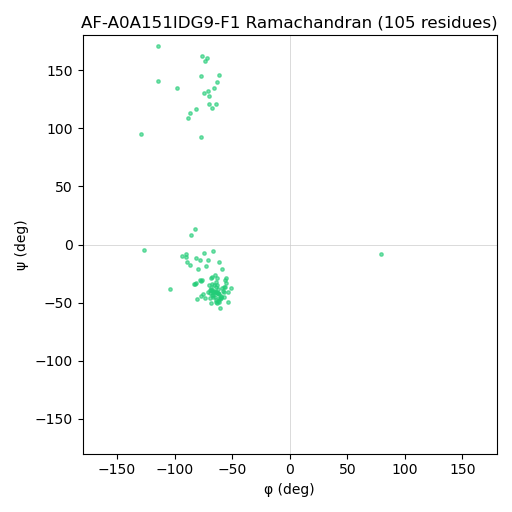. GLN A 1 74 ? -11.731 -2.514 -6.029 1.00 84.69 74 GLN A CA 1
ATOM 607 C C . GLN A 1 74 ? -13.037 -1.898 -5.507 1.00 84.69 74 GLN A C 1
ATOM 609 O O . GLN A 1 74 ? -13.151 -0.679 -5.442 1.00 84.69 74 GLN A O 1
ATOM 614 N N . ALA A 1 75 ? -14.009 -2.733 -5.125 1.00 88.06 75 ALA A N 1
ATOM 615 C CA . ALA A 1 75 ? -15.260 -2.312 -4.499 1.00 88.06 75 ALA A CA 1
ATOM 616 C C . ALA A 1 75 ? -15.202 -2.256 -2.957 1.00 88.06 75 ALA A C 1
ATOM 618 O O . ALA A 1 75 ? -16.157 -1.790 -2.334 1.00 88.06 75 ALA A O 1
ATOM 619 N N . SER A 1 76 ? -14.124 -2.737 -2.328 1.00 90.12 76 SER A N 1
ATOM 620 C CA . SER A 1 76 ? -13.999 -2.756 -0.870 1.00 90.12 76 SER A CA 1
ATOM 621 C C . SER A 1 76 ? -13.819 -1.330 -0.338 1.00 90.12 76 SER A C 1
ATOM 623 O O . SER A 1 76 ? -12.915 -0.627 -0.795 1.00 90.12 76 SER A O 1
ATOM 625 N N . PRO A 1 77 ? -14.620 -0.877 0.646 1.00 87.88 77 PRO A N 1
ATOM 626 C CA . PRO A 1 77 ? -14.472 0.463 1.196 1.00 87.88 77 PRO A CA 1
ATOM 627 C C . PRO A 1 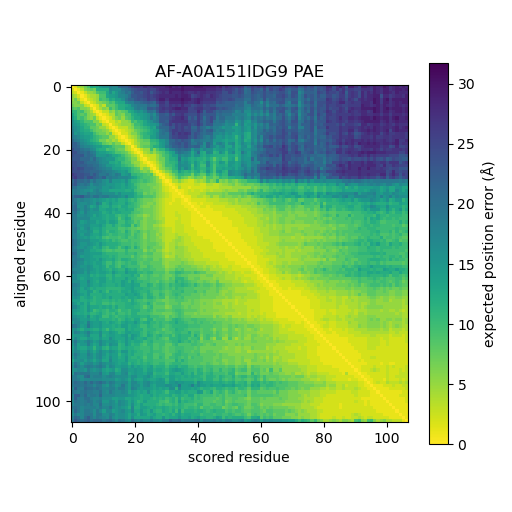77 ? -13.132 0.607 1.925 1.00 87.88 77 PRO A C 1
ATOM 629 O O . PRO A 1 77 ? -12.757 -0.236 2.742 1.00 87.88 77 PRO A O 1
ATOM 632 N N . VAL A 1 78 ? -12.432 1.712 1.667 1.00 88.19 78 VAL A N 1
ATOM 633 C CA . VAL A 1 78 ? -11.272 2.128 2.461 1.00 88.19 78 VAL A CA 1
ATOM 634 C C . VAL A 1 78 ? -11.788 2.953 3.636 1.00 88.19 78 VAL A C 1
ATOM 636 O O . VAL A 1 78 ? -12.347 4.033 3.447 1.00 88.19 78 VAL A O 1
ATOM 639 N N . LEU A 1 79 ? -11.637 2.427 4.850 1.00 86.69 79 LEU A N 1
ATOM 640 C CA . LEU A 1 79 ? -12.060 3.113 6.069 1.00 86.69 79 LEU A CA 1
ATOM 641 C C . LEU A 1 79 ? -11.061 4.214 6.447 1.00 86.69 79 LEU A C 1
ATOM 643 O O . LEU A 1 79 ? -9.853 4.051 6.285 1.00 86.69 79 LEU A O 1
ATOM 647 N N . THR A 1 80 ? -11.564 5.324 6.993 1.00 91.19 80 THR A N 1
ATOM 648 C CA . THR A 1 80 ? -10.701 6.334 7.628 1.00 91.19 80 THR A CA 1
ATOM 649 C C . THR A 1 80 ? -10.150 5.804 8.953 1.00 91.19 80 THR A C 1
ATOM 651 O O . THR A 1 80 ? -10.746 4.904 9.548 1.00 91.19 80 THR A O 1
ATOM 654 N N . GLU A 1 81 ? -9.061 6.388 9.463 1.00 91.75 81 GLU A N 1
ATOM 655 C CA . GLU A 1 81 ? -8.498 6.018 10.773 1.00 91.75 81 GLU A CA 1
ATOM 656 C C . GLU A 1 81 ? -9.546 6.093 11.897 1.00 91.75 81 GLU A C 1
ATOM 658 O O . GLU A 1 81 ? -9.635 5.182 12.720 1.00 91.75 81 GLU A O 1
ATOM 663 N N . ASN A 1 82 ? -10.403 7.121 11.884 1.00 93.44 82 ASN A N 1
ATOM 664 C CA . ASN A 1 82 ? -11.480 7.280 12.862 1.00 93.44 82 ASN A CA 1
ATOM 665 C C . ASN A 1 82 ? -12.560 6.200 12.709 1.00 93.44 82 ASN A C 1
ATOM 667 O O . ASN A 1 82 ? -12.999 5.626 13.702 1.00 93.44 82 ASN A O 1
ATOM 671 N N . THR A 1 83 ? -12.967 5.885 11.474 1.00 92.31 83 THR A N 1
ATOM 672 C CA . THR A 1 83 ? -13.964 4.834 11.201 1.00 92.31 83 THR A CA 1
ATOM 673 C C . THR A 1 83 ? -13.447 3.455 11.613 1.00 92.31 83 THR A C 1
ATOM 675 O O . THR A 1 83 ? -14.186 2.674 12.207 1.00 92.31 83 THR A O 1
ATOM 678 N N . LEU A 1 84 ? -12.171 3.166 11.345 1.00 93.12 84 LEU A N 1
ATOM 679 C CA . LEU A 1 84 ? -11.520 1.923 11.752 1.00 93.12 84 LEU A CA 1
ATOM 680 C C . LEU A 1 84 ? -11.387 1.833 13.282 1.00 93.12 84 LEU A C 1
ATOM 682 O O . LEU A 1 84 ? -11.637 0.777 13.857 1.00 93.12 84 LEU A O 1
ATOM 686 N N . ALA A 1 85 ? -11.048 2.941 13.949 1.00 92.38 85 ALA A N 1
ATOM 687 C CA . ALA A 1 85 ? -10.973 2.999 15.407 1.00 92.38 85 ALA A CA 1
ATOM 688 C C . ALA A 1 85 ? -12.348 2.810 16.075 1.00 92.38 85 ALA A C 1
ATOM 690 O O . ALA A 1 85 ? -12.437 2.093 17.069 1.00 9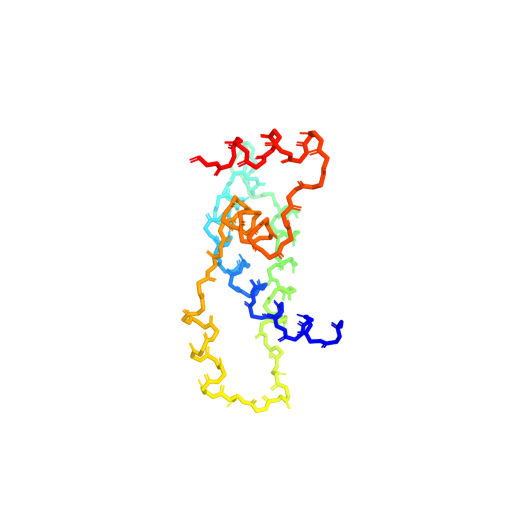2.38 85 ALA A O 1
ATOM 691 N N . LEU A 1 86 ? -13.421 3.391 15.521 1.00 94.50 86 LEU A N 1
ATOM 692 C CA . LEU A 1 86 ? -14.791 3.146 15.989 1.00 94.50 86 LEU A CA 1
ATOM 693 C C . LEU A 1 86 ? -15.186 1.673 15.840 1.00 94.50 86 LEU A C 1
ATOM 695 O O . LEU A 1 86 ? -15.624 1.077 16.820 1.00 94.50 86 LEU A O 1
ATOM 699 N N . ALA A 1 87 ? -14.963 1.074 14.665 1.00 93.31 87 ALA A N 1
ATOM 700 C CA . ALA A 1 87 ? -15.251 -0.342 14.427 1.00 93.31 87 ALA A CA 1
ATOM 701 C C . ALA A 1 87 ? -14.471 -1.263 15.387 1.00 93.31 87 ALA A C 1
ATOM 703 O O . ALA A 1 87 ? -15.018 -2.242 15.888 1.00 93.31 87 ALA A O 1
ATOM 704 N N . SER A 1 88 ? -13.219 -0.917 15.715 1.00 95.19 88 SER A N 1
ATOM 705 C CA . SER A 1 88 ? -12.436 -1.631 16.733 1.00 95.19 88 SER A CA 1
ATOM 706 C C . SER A 1 88 ? -13.116 -1.602 18.107 1.00 95.19 88 SER A C 1
ATOM 708 O O . SER A 1 88 ? -13.214 -2.644 18.747 1.00 95.19 88 SER A O 1
ATOM 710 N N . PHE A 1 89 ? -13.626 -0.444 18.541 1.00 95.44 89 PHE A N 1
ATOM 711 C CA . PHE A 1 89 ? -14.338 -0.305 19.820 1.00 95.44 89 PHE A CA 1
ATOM 712 C C . PHE A 1 89 ? -15.746 -0.930 19.827 1.00 95.44 89 PHE A C 1
ATOM 714 O O . PHE A 1 89 ? -16.305 -1.175 20.896 1.00 95.44 89 PHE A O 1
ATOM 721 N N . GLU A 1 90 ? -16.341 -1.177 18.658 1.00 92.94 90 GLU A N 1
ATOM 722 C CA . GLU A 1 90 ? -17.595 -1.932 18.527 1.00 92.94 90 GLU A CA 1
ATOM 723 C C . GLU A 1 90 ? -17.374 -3.446 18.671 1.00 92.94 90 GLU A C 1
ATOM 725 O O . GLU A 1 90 ? -18.242 -4.137 19.205 1.00 92.94 90 GLU A O 1
ATOM 730 N N . CYS A 1 91 ? -16.211 -3.958 18.252 1.00 95.25 91 CYS A N 1
ATOM 731 C CA . CYS A 1 91 ? -15.798 -5.339 18.514 1.00 95.25 91 CYS A CA 1
ATOM 732 C C . CYS A 1 91 ? -15.305 -5.541 19.957 1.00 95.25 91 CYS A C 1
ATOM 734 O O . CYS A 1 91 ? -15.669 -6.525 20.598 1.00 95.25 91 CYS A O 1
ATOM 736 N N . GLU A 1 92 ? -14.486 -4.615 20.461 1.00 95.69 92 GLU A N 1
ATOM 737 C CA . GLU A 1 92 ? -13.822 -4.688 21.766 1.00 95.69 92 GLU A CA 1
ATOM 738 C C . GLU A 1 92 ? -14.073 -3.381 22.548 1.00 95.69 92 GLU A C 1
ATOM 740 O O . GLU A 1 92 ? -13.379 -2.383 22.335 1.00 95.69 92 GLU A O 1
ATOM 745 N N . PRO A 1 93 ? -15.099 -3.336 23.425 1.00 92.81 93 PRO A N 1
ATOM 746 C CA . PRO A 1 93 ? -15.468 -2.122 24.152 1.00 92.81 93 PRO A CA 1
ATOM 747 C C . PRO A 1 93 ? -14.347 -1.598 25.066 1.00 92.81 93 PRO A C 1
ATOM 749 O O . PRO A 1 93 ? -13.647 -2.398 25.685 1.00 92.81 93 PRO A O 1
ATOM 752 N N . PRO A 1 94 ? -14.218 -0.267 25.233 1.00 94.81 94 PRO A N 1
ATOM 753 C CA . PRO A 1 94 ? -13.100 0.347 25.950 1.00 94.81 94 PRO A CA 1
ATOM 754 C C . PRO A 1 94 ? -13.074 -0.044 27.437 1.00 94.81 94 PRO A C 1
ATOM 756 O O . PRO A 1 94 ? -14.019 0.255 28.183 1.00 94.81 94 PRO A O 1
ATOM 759 N N . ASP A 1 95 ? -11.984 -0.666 27.894 1.00 95.00 95 ASP A N 1
ATOM 760 C CA . ASP A 1 95 ? -11.904 -1.223 29.254 1.00 95.00 95 ASP A CA 1
ATOM 761 C C . ASP A 1 95 ? -11.524 -0.158 30.306 1.00 95.00 95 ASP A C 1
ATOM 763 O O . ASP A 1 95 ? -12.086 -0.107 31.412 1.00 95.00 95 ASP A O 1
ATOM 767 N N . ASN A 1 96 ? -10.691 0.803 29.908 1.00 94.56 96 ASN A N 1
ATOM 768 C CA . ASN A 1 96 ? -10.059 1.793 30.772 1.00 94.56 96 ASN A CA 1
ATOM 769 C C . ASN A 1 96 ? -10.532 3.233 30.490 1.00 94.56 96 ASN A C 1
ATOM 771 O O . ASN A 1 96 ? -11.277 3.515 29.550 1.00 94.56 96 ASN A O 1
ATOM 775 N N . ASN A 1 97 ? -10.151 4.171 31.363 1.00 96.19 97 ASN A N 1
ATOM 776 C CA . ASN A 1 97 ? -10.555 5.576 31.239 1.00 96.19 97 ASN A CA 1
ATOM 777 C C . ASN A 1 97 ? -10.024 6.280 29.972 1.00 96.19 97 ASN A C 1
ATOM 779 O O . ASN A 1 97 ? -10.857 6.876 29.287 1.00 96.19 97 ASN A O 1
ATOM 783 N N . PRO A 1 98 ? -8.724 6.217 29.606 1.00 96.06 98 PRO A N 1
ATOM 784 C CA . PRO A 1 98 ? -8.248 6.900 28.401 1.00 96.06 98 PRO A CA 1
ATOM 785 C C . PRO A 1 98 ? -8.875 6.346 27.111 1.00 96.06 98 PRO A C 1
ATOM 787 O O . PRO A 1 98 ? -9.149 7.110 26.187 1.00 96.06 98 PRO A O 1
ATOM 790 N N . GLU A 1 99 ? -9.202 5.054 27.044 1.00 94.75 99 GLU A N 1
ATOM 791 C CA . GLU A 1 99 ? -9.973 4.502 25.925 1.00 94.75 99 GLU A CA 1
ATOM 792 C C . GLU A 1 99 ? -11.424 4.985 25.901 1.00 94.75 99 GLU A C 1
ATOM 794 O O . GLU A 1 99 ? -11.935 5.311 24.831 1.00 94.75 99 GLU A O 1
ATOM 799 N N . LYS A 1 100 ? -12.090 5.110 27.057 1.00 95.69 100 LYS A N 1
ATOM 800 C CA . LYS A 1 100 ? -13.442 5.698 27.141 1.00 95.69 100 LYS A CA 1
ATOM 801 C C . LYS A 1 100 ? -13.452 7.163 26.704 1.00 95.69 100 LYS A C 1
ATOM 803 O O . LYS A 1 100 ? -14.428 7.608 26.105 1.00 95.69 100 LYS A O 1
ATOM 808 N N . GLU A 1 101 ? -12.391 7.915 26.986 1.00 96.38 101 GLU A N 1
ATOM 809 C CA . GLU A 1 101 ? -12.212 9.288 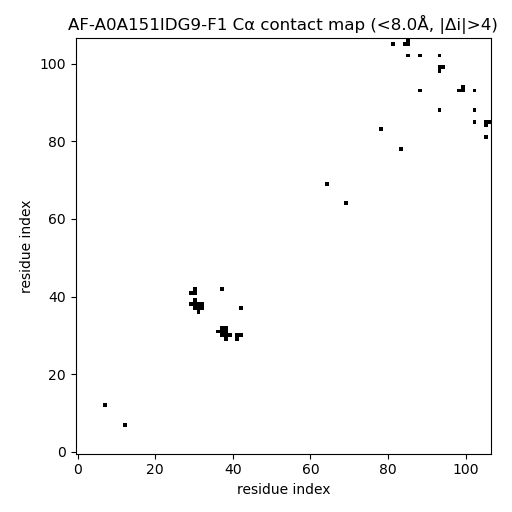26.499 1.00 96.38 101 GLU A CA 1
ATOM 810 C C . GLU A 1 101 ? -11.957 9.318 24.988 1.00 96.38 101 GLU A C 1
ATOM 812 O O . GLU A 1 101 ? -12.639 10.049 24.268 1.00 96.38 101 GLU A O 1
ATOM 817 N N . ARG A 1 102 ? -11.064 8.458 24.481 1.00 93.50 102 ARG A N 1
ATOM 818 C CA . ARG A 1 102 ? -10.792 8.316 23.044 1.00 93.50 102 ARG A CA 1
ATOM 819 C C . ARG A 1 102 ? -12.037 7.905 22.253 1.00 93.50 102 ARG A C 1
ATOM 821 O O . ARG A 1 102 ? -12.306 8.494 21.214 1.00 93.50 102 ARG A O 1
ATOM 828 N N . TYR A 1 103 ? -12.822 6.945 22.745 1.00 95.00 103 TYR A N 1
ATOM 829 C CA . TYR A 1 103 ? -14.063 6.503 22.102 1.00 95.00 103 TYR A CA 1
ATOM 830 C C . TYR A 1 103 ? -15.122 7.613 22.055 1.00 95.00 103 TYR A C 1
ATOM 832 O O . TYR A 1 103 ? -15.814 7.753 21.051 1.00 95.00 103 TYR A O 1
ATOM 840 N N . LYS A 1 104 ? -15.216 8.451 23.100 1.00 94.00 104 LYS A N 1
ATOM 841 C CA . LYS A 1 104 ? -16.073 9.651 23.086 1.00 94.00 104 LYS A CA 1
ATOM 842 C C . LYS A 1 104 ? -15.602 10.691 22.072 1.00 94.00 104 LYS A C 1
ATOM 844 O O . LYS A 1 104 ? -16.441 11.277 21.409 1.00 94.00 104 LYS A O 1
ATOM 849 N N . ALA A 1 105 ? -14.293 10.914 21.948 1.00 94.19 105 ALA A N 1
ATOM 850 C CA . ALA A 1 105 ? -13.722 11.877 21.002 1.00 94.19 105 ALA A CA 1
ATOM 851 C C . ALA A 1 105 ? -13.817 11.436 19.526 1.00 94.19 105 ALA A C 1
ATOM 853 O O . ALA A 1 10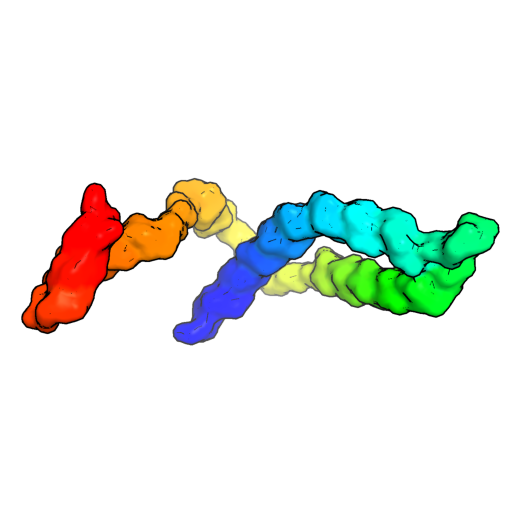5 ? -13.573 12.242 18.631 1.00 94.19 105 ALA A O 1
ATOM 854 N N . LEU A 1 106 ? -14.140 10.163 19.275 1.00 92.12 106 LEU A N 1
ATOM 855 C CA . LEU A 1 106 ? -14.337 9.591 17.942 1.00 92.12 106 LEU A CA 1
ATOM 856 C C . LEU A 1 106 ? -15.805 9.600 17.474 1.00 92.12 106 LEU A C 1
ATOM 858 O O . LEU A 1 106 ? -16.040 9.284 16.308 1.00 92.12 106 LEU A O 1
ATOM 862 N N . LYS A 1 107 ? -16.769 9.924 18.349 1.00 81.94 107 LYS A N 1
ATOM 863 C CA . LYS A 1 107 ? -18.206 10.026 18.031 1.00 81.94 107 LYS A CA 1
ATOM 864 C C . LYS A 1 107 ? -18.651 11.462 17.773 1.00 81.94 107 LYS A C 1
ATOM 866 O O . LYS A 1 107 ? -19.541 11.609 16.909 1.00 81.94 107 LYS A O 1
#

Sequence (107 aa):
MALFDRYLGACVYDVVTSQWPGLHRALDTRIKLPNGHINFEKFWQLAKQVTEFIAWKQVACPFEKNPRVIAFLQASPVLTENTLALASFECEPPDNNPEKERYKALK